Protein AF-A0A2Z6MUV9-F1 (afdb_monomer)

Secondary structure (DSSP, 8-state):
------------PPPHHHHHHHHHHHHHHGGGHHHHHHHHHHHHHHH-GGGGGG-HHHHT--S-TTT-HHHHHHHHHHHIIIIIIHHHHS---GGGSHHHHHHHHHHHTT-

Sequence (111 aa):
MEEKKKTVEKSVGFTEEQEALVIKSWNAIKNNSGDLSLKFFKKIFEIAPAAKQLFSFLKDSNVPLDQNPKLKSHAMYVFTMKLGATHFKSGVKDAHFEFTVTANTYYNSRK

Mean predicted aligned error: 12.85 Å

pLDDT: mean 71.42, std 20.95, range [36.59, 94.25]

InterPro domains:
  IPR000971 Globin [PF00042] (39-80)
  IPR000971 Globin [PS01033] (13-111)
  IPR001032 Leghaemoglobin-like [PTHR22924] (6-81)
  IPR009050 Globin-like superfamily [SSF46458] (8-100)
  IPR012292 Globin/Protoglobin [G3DSA:1.10.490.10] (12-82)
  IPR019824 Leghaemoglobin, iron-binding site [PS00208] (68-79)

Radius of gyration: 18.33 Å; Cα contacts (8 Å, |Δi|>4): 60; chains: 1; bounding box: 66×35×40 Å

Structure (mmCIF, N/CA/C/O backbone):
data_AF-A0A2Z6MUV9-F1
#
_entry.id   AF-A0A2Z6MUV9-F1
#
loop_
_atom_site.group_PDB
_atom_site.id
_atom_site.type_symbol
_atom_site.label_atom_id
_atom_site.label_alt_id
_atom_site.label_comp_id
_atom_site.label_asym_id
_atom_site.label_entity_id
_atom_site.label_seq_id
_atom_site.pdbx_PDB_ins_code
_atom_site.Cartn_x
_atom_site.Cartn_y
_atom_site.Cartn_z
_atom_site.occupancy
_atom_site.B_iso_or_equiv
_atom_site.auth_seq_id
_atom_site.auth_comp_id
_atom_site.auth_asym_id
_atom_site.auth_atom_id
_atom_site.pdbx_PDB_model_num
ATOM 1 N N . MET A 1 1 ? -53.353 12.991 -4.631 1.00 36.59 1 MET A N 1
ATOM 2 C CA . MET A 1 1 ? -51.957 13.106 -5.102 1.00 36.59 1 MET A CA 1
ATOM 3 C C . MET A 1 1 ? -51.094 12.670 -3.934 1.00 36.59 1 MET A C 1
ATOM 5 O O . MET A 1 1 ? -50.987 13.411 -2.972 1.00 36.59 1 MET A O 1
ATOM 9 N N . GLU A 1 2 ? -50.640 11.417 -3.952 1.00 41.00 2 GLU A N 1
ATOM 10 C CA . GLU A 1 2 ? -49.919 10.790 -2.837 1.00 41.00 2 GLU A CA 1
ATOM 11 C C . GLU A 1 2 ? -48.425 11.120 -2.950 1.00 41.00 2 GLU A C 1
ATOM 13 O O . GLU A 1 2 ? -47.769 10.777 -3.938 1.00 41.00 2 GLU A O 1
ATOM 18 N N . GLU A 1 3 ? -47.891 11.816 -1.954 1.00 44.56 3 GLU A N 1
ATOM 19 C CA . GLU A 1 3 ? -46.500 12.252 -1.893 1.00 44.56 3 GLU A CA 1
ATOM 20 C C . GLU A 1 3 ? -45.616 11.081 -1.422 1.00 44.56 3 GLU A C 1
ATOM 22 O O . GLU A 1 3 ? -45.628 10.687 -0.254 1.00 44.56 3 GLU A O 1
ATOM 27 N N . LYS A 1 4 ? -44.847 10.470 -2.333 1.00 45.56 4 LYS A N 1
ATOM 28 C CA . LYS A 1 4 ? -43.886 9.415 -1.971 1.00 45.56 4 LYS A CA 1
ATOM 29 C C . LYS A 1 4 ? -42.681 10.025 -1.253 1.00 45.56 4 LYS A C 1
ATOM 31 O O . LYS A 1 4 ? -41.742 10.512 -1.880 1.00 45.56 4 LYS A O 1
ATOM 36 N N . LYS A 1 5 ? -42.694 9.945 0.079 1.00 47.44 5 LYS A N 1
ATOM 37 C CA . LYS A 1 5 ? -41.566 10.276 0.957 1.00 47.44 5 LYS A CA 1
ATOM 38 C C . LYS A 1 5 ? -40.401 9.318 0.669 1.00 47.44 5 LYS A C 1
ATOM 40 O O . LYS A 1 5 ? -40.462 8.133 0.981 1.00 47.44 5 LYS A O 1
ATOM 45 N N . LYS A 1 6 ? -39.348 9.831 0.030 1.00 44.62 6 LYS A N 1
ATOM 46 C CA . LYS A 1 6 ? -38.099 9.107 -0.233 1.00 44.62 6 LYS A CA 1
ATOM 47 C C . LYS A 1 6 ? -37.369 8.893 1.094 1.00 44.62 6 LYS A C 1
ATOM 49 O O . LYS A 1 6 ? -36.796 9.831 1.642 1.00 44.62 6 LYS A O 1
ATOM 54 N N . THR A 1 7 ? -37.423 7.674 1.622 1.00 43.53 7 THR A N 1
ATOM 55 C CA . THR A 1 7 ? -36.642 7.246 2.786 1.00 43.53 7 THR A CA 1
ATOM 56 C C . THR A 1 7 ? -35.162 7.347 2.428 1.00 43.53 7 THR A C 1
ATOM 58 O O . THR A 1 7 ? -34.666 6.608 1.582 1.00 43.53 7 THR A O 1
ATOM 61 N N . VAL A 1 8 ? -34.465 8.323 3.005 1.00 48.94 8 VAL A N 1
ATOM 62 C CA . VAL A 1 8 ? -33.010 8.432 2.896 1.00 48.94 8 VAL A CA 1
ATOM 63 C C . VAL A 1 8 ? -32.430 7.396 3.852 1.00 48.94 8 VAL A C 1
ATOM 65 O O . VAL A 1 8 ? -32.520 7.562 5.067 1.00 48.94 8 VAL A O 1
ATOM 68 N N . GLU A 1 9 ? -31.894 6.304 3.307 1.00 48.38 9 GLU A N 1
ATOM 69 C CA . GLU A 1 9 ? -31.131 5.326 4.081 1.00 48.38 9 GLU A CA 1
ATOM 70 C C . GLU A 1 9 ? -29.950 6.030 4.756 1.00 48.38 9 GLU A C 1
ATOM 72 O O . GLU A 1 9 ? -29.128 6.701 4.126 1.00 48.38 9 GLU A O 1
ATOM 77 N N . LYS A 1 10 ? -29.924 5.933 6.083 1.00 41.62 10 LYS A N 1
ATOM 78 C CA . LYS A 1 10 ? -28.892 6.502 6.940 1.00 41.62 10 LYS A CA 1
ATOM 79 C C . LYS A 1 10 ? -27.615 5.680 6.748 1.00 41.62 10 LYS A C 1
ATOM 81 O O . LYS A 1 10 ? -27.578 4.533 7.177 1.00 41.62 10 LYS A O 1
ATOM 86 N N . SER A 1 11 ? -26.585 6.266 6.133 1.00 50.03 11 SER A N 1
ATOM 87 C CA . SER A 1 11 ? -25.233 5.686 6.109 1.00 50.03 11 SER A CA 1
ATOM 88 C C . SER A 1 11 ? -24.781 5.403 7.544 1.00 50.03 11 SER A C 1
ATOM 90 O O . SER A 1 11 ? -24.828 6.315 8.382 1.00 50.03 11 SER A O 1
ATOM 92 N N . VAL A 1 12 ? -24.385 4.168 7.841 1.00 62.44 12 VAL A N 1
ATOM 93 C CA . VAL A 1 12 ? -23.985 3.752 9.189 1.00 62.44 12 VAL A CA 1
ATOM 94 C C . VAL A 1 12 ? -22.512 4.104 9.353 1.00 62.44 12 VAL A C 1
ATOM 96 O O . VAL A 1 12 ? -21.636 3.346 8.966 1.00 62.44 12 VAL A O 1
ATOM 99 N N . GLY A 1 13 ? -22.237 5.287 9.903 1.00 68.81 13 GLY A N 1
ATOM 100 C CA . GLY A 1 13 ? -20.868 5.686 10.233 1.00 68.81 13 GLY A CA 1
ATOM 101 C C . GLY A 1 13 ? -20.213 4.748 11.256 1.00 68.81 13 GLY A C 1
ATOM 102 O O . GLY A 1 13 ? -20.903 4.045 11.996 1.00 68.81 13 GLY A O 1
ATOM 103 N N . PHE A 1 14 ? -18.879 4.766 11.301 1.00 68.88 14 PHE A N 1
ATOM 104 C CA . PHE A 1 14 ? -18.080 4.029 12.285 1.00 68.88 14 PHE A CA 1
ATOM 105 C C . PHE A 1 14 ? -18.517 4.327 13.730 1.00 68.88 14 PHE A C 1
ATOM 107 O O . PHE A 1 14 ? -18.831 5.472 14.059 1.00 68.88 14 PHE A O 1
ATOM 114 N N . THR A 1 15 ? -18.495 3.309 14.599 1.00 84.88 15 THR A N 1
ATOM 115 C CA . THR A 1 15 ? -18.595 3.513 16.056 1.00 84.88 15 THR A CA 1
ATOM 116 C C . THR A 1 15 ? -17.263 3.993 16.631 1.00 84.88 15 THR A C 1
ATOM 118 O O . THR A 1 15 ? -16.207 3.796 16.021 1.00 84.88 15 THR A O 1
ATOM 121 N N . GLU A 1 16 ? -17.293 4.574 17.831 1.00 80.44 16 GLU A N 1
ATOM 122 C CA . GLU A 1 16 ? -16.085 5.024 18.536 1.00 80.44 16 GLU A CA 1
ATOM 123 C C . GLU A 1 16 ? -15.095 3.871 18.765 1.00 80.44 16 GLU A C 1
ATOM 125 O O . GLU A 1 16 ? -13.885 4.032 18.598 1.00 80.44 16 GLU A O 1
ATOM 130 N N . GLU A 1 17 ? -15.591 2.668 19.070 1.00 81.50 17 GLU A N 1
ATOM 131 C CA . GLU A 1 17 ? -14.750 1.482 19.245 1.00 81.50 17 GLU A CA 1
ATOM 132 C C . GLU A 1 17 ? -14.087 1.059 17.932 1.00 81.50 17 GLU A C 1
ATOM 134 O O . GLU A 1 17 ? -12.914 0.677 17.918 1.00 81.50 17 GLU A O 1
ATOM 139 N N . GLN A 1 18 ? -14.815 1.130 16.814 1.00 79.69 18 GLN A N 1
ATOM 140 C CA . GLN A 1 18 ? -14.255 0.800 15.507 1.00 79.69 18 GLN A CA 1
ATOM 141 C C . GLN A 1 18 ? -13.195 1.825 15.088 1.00 79.69 18 GLN A C 1
ATOM 143 O O . GLN A 1 18 ? -12.131 1.436 14.603 1.00 79.69 18 GLN A O 1
ATOM 148 N N . GLU A 1 19 ? -13.435 3.115 15.331 1.00 77.62 19 GLU A N 1
ATOM 149 C CA . GLU A 1 19 ? -12.447 4.169 15.097 1.00 77.62 19 GLU A CA 1
ATOM 150 C C . GLU A 1 19 ? -11.193 3.955 15.960 1.00 77.62 19 GLU A C 1
ATOM 152 O O . GLU A 1 19 ? -10.068 3.979 15.450 1.00 77.62 19 GLU A O 1
ATOM 157 N N . ALA A 1 20 ? -11.363 3.628 17.244 1.00 79.50 20 ALA A N 1
ATOM 158 C CA . ALA A 1 20 ? -10.255 3.328 18.145 1.00 79.50 20 ALA A CA 1
ATOM 159 C C . ALA A 1 20 ? -9.418 2.126 17.668 1.00 79.50 20 ALA A C 1
ATOM 161 O O . ALA A 1 20 ? -8.184 2.159 17.733 1.00 79.50 20 ALA A O 1
ATOM 162 N N . LEU A 1 21 ? -10.056 1.075 17.141 1.00 83.75 21 LEU A N 1
ATOM 163 C CA . LEU A 1 21 ? -9.360 -0.081 16.568 1.00 83.75 21 LEU A CA 1
ATOM 164 C C . LEU A 1 21 ? -8.584 0.279 15.299 1.00 83.75 21 LEU A C 1
ATOM 166 O O . LEU A 1 21 ? -7.453 -0.189 15.124 1.00 83.75 21 LEU A O 1
ATOM 170 N N . VAL A 1 22 ? -9.148 1.127 14.439 1.00 80.31 22 VAL A N 1
ATOM 171 C CA . VAL A 1 22 ? -8.466 1.635 13.242 1.00 80.31 22 VAL A CA 1
ATOM 172 C C . VAL A 1 22 ? -7.239 2.456 13.640 1.00 80.31 22 VAL A C 1
ATOM 174 O O . VAL A 1 22 ? -6.144 2.197 13.139 1.00 80.31 22 VAL A O 1
ATOM 177 N N . ILE A 1 23 ? -7.376 3.374 14.601 1.00 79.00 23 ILE A N 1
ATOM 178 C CA . ILE A 1 23 ? -6.274 4.203 15.113 1.00 79.00 23 ILE A CA 1
ATOM 179 C C . ILE A 1 23 ? -5.176 3.337 15.735 1.00 79.00 23 ILE A C 1
ATOM 181 O O . ILE A 1 23 ? -3.991 3.519 15.438 1.00 79.00 23 ILE A O 1
ATOM 185 N N . LYS A 1 24 ? -5.548 2.373 16.584 1.00 82.94 24 LYS A N 1
ATOM 186 C CA . LYS A 1 24 ? -4.603 1.433 17.202 1.00 82.94 24 LYS A CA 1
ATOM 187 C C . LYS A 1 24 ? -3.829 0.656 16.139 1.00 82.94 24 LYS A C 1
ATOM 189 O O . LYS A 1 24 ? -2.602 0.577 16.210 1.00 82.94 24 LYS A O 1
ATOM 194 N N . SER A 1 25 ? -4.533 0.128 15.140 1.00 83.25 25 SER A N 1
ATOM 195 C CA . SER A 1 25 ? -3.927 -0.633 14.045 1.00 83.25 25 SER A CA 1
ATOM 196 C C . SER A 1 25 ? -2.999 0.243 13.202 1.00 83.25 25 SER A C 1
ATOM 198 O O . SER A 1 25 ? -1.868 -0.155 12.927 1.00 83.25 25 SER A O 1
ATOM 200 N N . TRP A 1 26 ? -3.417 1.468 12.865 1.00 81.75 26 TRP A N 1
ATOM 201 C CA . TRP A 1 26 ? -2.593 2.427 12.128 1.00 81.75 26 TRP A CA 1
ATOM 202 C C . TRP A 1 26 ? -1.305 2.778 12.881 1.00 81.75 26 TRP A C 1
ATOM 204 O O . TRP A 1 26 ? -0.215 2.745 12.309 1.00 81.75 26 TRP A O 1
ATOM 214 N N . ASN A 1 27 ? -1.401 3.051 14.185 1.00 82.62 27 ASN A N 1
ATOM 215 C CA . ASN A 1 27 ? -0.242 3.361 15.019 1.00 82.62 27 ASN A CA 1
ATOM 216 C C . ASN A 1 27 ? 0.777 2.217 15.078 1.00 82.62 27 ASN A C 1
ATOM 218 O O . ASN A 1 27 ? 1.974 2.493 15.152 1.00 82.62 27 ASN A O 1
ATOM 222 N N . ALA A 1 28 ? 0.325 0.964 14.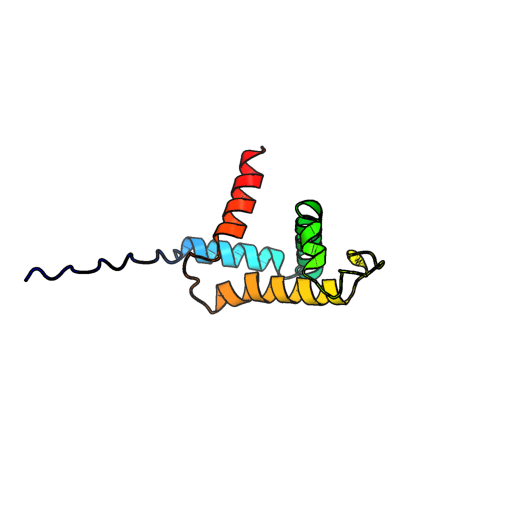991 1.00 85.56 28 ALA A N 1
ATOM 223 C CA . ALA A 1 28 ? 1.208 -0.196 14.937 1.00 85.56 28 ALA A CA 1
ATOM 224 C C . ALA A 1 28 ? 1.954 -0.325 13.594 1.00 85.56 28 ALA A C 1
ATOM 226 O O . ALA A 1 28 ? 3.076 -0.829 13.566 1.00 85.56 28 ALA A O 1
ATOM 227 N N . ILE A 1 29 ? 1.364 0.133 12.482 1.00 82.44 29 ILE A N 1
ATOM 228 C CA . ILE A 1 29 ? 1.923 -0.081 11.134 1.00 82.44 29 ILE A CA 1
ATOM 229 C C . ILE A 1 29 ? 2.626 1.141 10.535 1.00 82.44 29 ILE A C 1
ATOM 231 O O . ILE A 1 29 ? 3.483 0.976 9.665 1.00 82.44 29 ILE A O 1
ATOM 235 N N . LYS A 1 30 ? 2.319 2.360 11.000 1.00 81.88 30 LYS A N 1
ATOM 236 C CA . LYS A 1 30 ? 2.760 3.611 10.356 1.00 81.88 30 LYS A CA 1
ATOM 237 C C . LYS A 1 30 ? 4.281 3.745 10.212 1.00 81.88 30 LYS A C 1
ATOM 239 O O . LYS A 1 30 ? 4.746 4.242 9.188 1.00 81.88 30 LYS A O 1
ATOM 244 N N . ASN A 1 31 ? 5.059 3.244 11.174 1.00 86.31 31 ASN A N 1
ATOM 245 C CA . ASN A 1 31 ? 6.526 3.324 11.140 1.00 86.31 31 ASN A CA 1
ATOM 246 C C . ASN A 1 31 ? 7.151 2.410 10.070 1.00 86.31 31 ASN A C 1
ATOM 248 O O . ASN A 1 31 ? 8.264 2.664 9.629 1.00 86.31 31 ASN A O 1
ATOM 252 N N . ASN A 1 32 ? 6.418 1.392 9.607 1.00 88.62 32 ASN A N 1
ATOM 253 C CA . ASN A 1 32 ? 6.857 0.442 8.581 1.00 88.62 32 ASN A CA 1
ATOM 254 C C . ASN A 1 32 ? 6.146 0.669 7.235 1.00 88.62 32 ASN A C 1
ATOM 256 O O . ASN A 1 32 ? 6.124 -0.220 6.380 1.00 88.62 32 ASN A O 1
ATOM 260 N N . SER A 1 33 ? 5.540 1.846 7.033 1.00 85.12 33 SER A N 1
ATOM 261 C CA . SER A 1 33 ? 4.690 2.130 5.866 1.00 85.12 33 SER A CA 1
ATOM 262 C C . SER A 1 33 ? 5.400 1.911 4.529 1.00 85.12 33 SER A C 1
ATOM 264 O O . SER A 1 33 ? 4.763 1.485 3.570 1.00 85.12 33 SER A O 1
ATOM 266 N N . GLY A 1 34 ? 6.713 2.144 4.444 1.00 87.62 34 GLY A N 1
ATOM 267 C CA . GLY A 1 34 ? 7.472 1.941 3.204 1.00 87.62 34 GLY A CA 1
ATOM 268 C C . GLY A 1 34 ? 7.484 0.487 2.762 1.00 87.62 34 GLY A C 1
ATOM 269 O O . GLY A 1 34 ? 7.044 0.166 1.659 1.00 87.62 34 GLY A O 1
ATOM 270 N N . ASP A 1 35 ? 7.893 -0.403 3.658 1.00 90.31 35 ASP A N 1
ATOM 271 C CA . ASP A 1 35 ? 7.957 -1.829 3.357 1.00 90.31 35 ASP A CA 1
ATOM 272 C C . ASP A 1 35 ? 6.565 -2.446 3.220 1.00 90.31 35 ASP A C 1
ATOM 274 O O . ASP A 1 35 ? 6.330 -3.266 2.329 1.00 90.31 35 ASP A O 1
ATOM 278 N N . LEU A 1 36 ? 5.620 -2.046 4.076 1.00 91.12 36 LEU A N 1
ATOM 279 C CA . LEU A 1 36 ? 4.251 -2.560 4.040 1.00 91.12 36 LEU A CA 1
ATOM 280 C C . LEU A 1 36 ? 3.500 -2.114 2.785 1.00 91.12 36 LEU A C 1
ATOM 282 O O . LEU A 1 36 ? 2.821 -2.935 2.169 1.00 91.12 36 LEU A O 1
ATOM 286 N N . SER A 1 37 ? 3.662 -0.861 2.356 1.00 90.75 37 SER A N 1
ATOM 287 C CA . SER A 1 37 ? 3.038 -0.366 1.125 1.00 90.75 37 SER A CA 1
ATOM 288 C C . SER A 1 37 ? 3.547 -1.110 -0.107 1.00 90.75 37 SER A C 1
ATOM 290 O O . SER A 1 37 ? 2.760 -1.521 -0.961 1.00 90.75 37 SER A O 1
ATOM 292 N N . LEU A 1 38 ? 4.851 -1.376 -0.174 1.00 93.50 38 LEU A N 1
ATOM 293 C CA . LEU A 1 38 ? 5.436 -2.134 -1.271 1.00 93.50 38 LEU A CA 1
ATOM 294 C C . LEU A 1 38 ? 4.977 -3.598 -1.262 1.00 93.50 38 LEU A C 1
ATOM 296 O O . LEU A 1 38 ? 4.626 -4.133 -2.313 1.00 93.50 38 LEU A O 1
ATOM 300 N N . LYS A 1 39 ? 4.927 -4.241 -0.086 1.00 93.00 39 LYS A N 1
ATOM 301 C CA . LYS A 1 39 ? 4.378 -5.601 0.073 1.00 93.00 39 LYS A CA 1
ATOM 302 C C . LYS A 1 39 ? 2.908 -5.672 -0.345 1.00 93.00 39 LYS A C 1
ATOM 304 O O . LYS A 1 39 ? 2.523 -6.619 -1.025 1.00 93.00 39 LYS A O 1
ATOM 309 N N . PHE A 1 40 ? 2.110 -4.663 -0.002 1.00 91.00 40 PHE A N 1
ATOM 310 C CA . PHE A 1 40 ? 0.706 -4.573 -0.395 1.00 91.00 40 PHE A CA 1
ATOM 311 C C . PHE A 1 40 ? 0.542 -4.541 -1.920 1.00 91.00 40 PHE A C 1
ATOM 313 O O . PHE A 1 40 ? -0.168 -5.374 -2.480 1.00 91.00 40 PHE A O 1
ATOM 320 N N . PHE A 1 41 ? 1.265 -3.658 -2.615 1.00 91.19 41 PHE A N 1
ATOM 321 C CA . PHE A 1 41 ? 1.208 -3.591 -4.079 1.00 91.19 41 PHE A CA 1
ATOM 322 C C . PHE A 1 41 ? 1.767 -4.845 -4.756 1.00 91.19 41 PHE A C 1
ATOM 324 O O . PHE A 1 41 ? 1.188 -5.314 -5.734 1.00 91.19 41 PHE A O 1
ATOM 331 N N . LYS A 1 42 ? 2.837 -5.445 -4.218 1.00 93.56 42 LYS A N 1
ATOM 332 C CA . LYS A 1 42 ? 3.308 -6.758 -4.684 1.00 93.56 42 LYS A CA 1
ATOM 333 C C . LYS A 1 42 ? 2.194 -7.798 -4.600 1.00 93.56 42 LYS A C 1
ATOM 335 O O . LYS A 1 42 ? 1.953 -8.487 -5.586 1.00 93.56 42 LYS A O 1
ATOM 340 N N . LYS A 1 43 ? 1.457 -7.844 -3.484 1.00 94.25 43 LYS A N 1
ATOM 341 C CA . LYS A 1 43 ? 0.352 -8.790 -3.320 1.00 94.25 43 LYS A CA 1
ATOM 342 C C . LYS A 1 43 ? -0.790 -8.549 -4.309 1.00 94.25 43 LYS A C 1
ATOM 344 O O . LYS A 1 43 ? -1.319 -9.509 -4.860 1.00 94.25 43 LYS A O 1
ATOM 349 N N . ILE A 1 44 ? -1.130 -7.287 -4.585 1.00 88.81 44 ILE A N 1
ATOM 350 C CA . ILE A 1 44 ? -2.105 -6.934 -5.632 1.00 88.81 44 ILE A CA 1
ATOM 351 C C . ILE A 1 44 ? -1.650 -7.480 -6.984 1.00 88.81 44 ILE A C 1
ATOM 353 O O . ILE A 1 44 ? -2.438 -8.098 -7.687 1.00 88.81 44 ILE A O 1
ATOM 357 N N . PHE A 1 45 ? -0.383 -7.285 -7.343 1.00 92.06 45 PHE A N 1
ATOM 358 C CA . PHE A 1 45 ? 0.145 -7.733 -8.629 1.00 92.06 45 PHE A CA 1
ATOM 359 C C . PHE A 1 45 ? 0.331 -9.249 -8.735 1.00 92.06 45 PHE A C 1
ATOM 361 O O . PHE A 1 45 ? 0.299 -9.771 -9.846 1.00 92.06 45 PHE A O 1
ATOM 368 N N . GLU A 1 46 ? 0.523 -9.950 -7.617 1.00 91.94 46 GLU A N 1
ATOM 369 C CA . GLU A 1 46 ? 0.474 -11.416 -7.565 1.00 91.94 46 GLU A CA 1
ATOM 370 C C . GLU A 1 46 ? -0.937 -11.934 -7.860 1.00 91.94 46 GLU A C 1
ATOM 372 O O . GLU A 1 46 ? -1.093 -12.885 -8.618 1.00 91.94 46 GLU A O 1
ATOM 377 N N . ILE A 1 47 ? -1.962 -11.309 -7.271 1.00 91.62 47 ILE A N 1
ATOM 378 C CA . ILE A 1 47 ? -3.364 -11.726 -7.431 1.00 91.62 47 ILE A CA 1
ATOM 379 C C . ILE A 1 47 ? -3.913 -11.298 -8.799 1.00 91.62 47 ILE A C 1
ATOM 381 O O . ILE A 1 47 ? -4.634 -12.051 -9.447 1.00 91.62 47 ILE A O 1
ATOM 385 N N . ALA A 1 48 ? -3.567 -10.092 -9.246 1.00 90.38 48 ALA A N 1
ATOM 386 C CA . ALA A 1 48 ? -4.045 -9.484 -10.480 1.00 90.38 48 ALA A CA 1
ATOM 387 C C . ALA A 1 48 ? -2.877 -8.864 -11.272 1.00 90.38 48 ALA A C 1
ATOM 389 O O . ALA A 1 48 ? -2.682 -7.643 -11.254 1.00 90.38 48 ALA A O 1
ATOM 390 N N . PRO A 1 49 ? -2.109 -9.671 -12.030 1.00 90.75 49 PRO A N 1
ATOM 391 C CA . PRO A 1 49 ? -0.985 -9.179 -12.830 1.00 90.75 49 PRO A CA 1
ATOM 392 C C . PRO A 1 49 ? -1.381 -8.093 -13.839 1.00 90.75 49 PRO A C 1
ATOM 394 O O . PRO A 1 49 ? -0.604 -7.171 -14.087 1.00 90.75 49 PRO A O 1
ATOM 397 N N . ALA A 1 50 ? -2.610 -8.156 -14.366 1.00 90.31 50 ALA A N 1
ATOM 398 C CA . ALA A 1 50 ? -3.162 -7.163 -15.287 1.00 90.31 50 ALA A CA 1
ATOM 399 C C . ALA A 1 50 ? -3.208 -5.746 -14.686 1.00 90.31 50 ALA A C 1
ATOM 401 O O . ALA A 1 50 ? -3.074 -4.770 -15.420 1.00 90.31 50 ALA A O 1
ATOM 402 N N . ALA A 1 51 ? -3.300 -5.610 -13.357 1.00 90.31 51 ALA A N 1
ATOM 403 C CA . ALA A 1 51 ? -3.284 -4.307 -12.699 1.00 90.31 51 ALA A CA 1
ATOM 404 C C . ALA A 1 51 ? -1.970 -3.544 -12.936 1.00 90.31 51 ALA A C 1
ATOM 406 O O . ALA A 1 51 ? -1.981 -2.317 -12.917 1.00 90.31 51 ALA A O 1
ATOM 407 N N . LYS A 1 52 ? -0.851 -4.231 -13.231 1.00 90.31 52 LYS A N 1
ATOM 408 C CA . LYS A 1 52 ? 0.417 -3.575 -13.605 1.00 90.31 52 LYS A CA 1
ATOM 409 C C . LYS A 1 52 ? 0.249 -2.654 -14.818 1.00 90.31 52 LYS A C 1
ATOM 411 O O . LYS A 1 52 ? 0.871 -1.600 -14.863 1.00 90.31 52 LYS A O 1
ATOM 416 N N . GLN A 1 53 ? -0.626 -3.017 -15.758 1.00 89.25 53 GLN A N 1
ATOM 417 C CA . GLN A 1 53 ? -0.873 -2.265 -16.993 1.00 89.25 53 GLN A CA 1
ATOM 418 C C . GLN A 1 53 ? -1.584 -0.924 -16.749 1.00 89.25 53 GLN A C 1
ATOM 420 O O . GLN A 1 53 ? -1.516 -0.033 -17.592 1.00 89.25 53 GLN A O 1
ATOM 425 N N . LEU A 1 54 ? -2.231 -0.755 -15.589 1.00 89.62 54 LEU A N 1
ATOM 426 C CA . LEU A 1 54 ? -2.863 0.507 -15.186 1.00 89.62 54 LEU A CA 1
ATOM 427 C C . LEU A 1 54 ? -1.833 1.567 -14.774 1.00 89.62 54 LEU A C 1
ATOM 429 O O . LEU A 1 54 ? -2.137 2.758 -14.742 1.00 89.62 54 LEU A O 1
ATOM 433 N N . PHE A 1 55 ? -0.609 1.144 -14.459 1.00 90.06 55 PHE A N 1
ATOM 434 C CA . PHE A 1 55 ? 0.473 2.029 -14.061 1.00 90.06 55 PHE A CA 1
ATOM 435 C C . PHE A 1 55 ? 1.401 2.244 -15.251 1.00 90.06 55 PHE A C 1
ATOM 437 O O . PHE A 1 55 ? 2.183 1.367 -15.616 1.00 90.06 55 PHE A O 1
ATOM 444 N N . SER A 1 56 ? 1.367 3.444 -15.833 1.00 90.81 56 SER A N 1
ATOM 445 C CA . SER A 1 56 ? 2.216 3.803 -16.981 1.00 90.81 56 SER A CA 1
ATOM 446 C C . SER A 1 56 ? 3.711 3.585 -16.716 1.00 90.81 56 SER A C 1
ATOM 448 O O . SER A 1 56 ? 4.459 3.240 -17.621 1.00 90.81 56 SER A O 1
ATOM 450 N N . PHE A 1 57 ? 4.150 3.715 -15.461 1.00 90.19 57 PHE A N 1
ATOM 451 C CA . PHE A 1 57 ? 5.533 3.476 -15.040 1.00 90.19 57 PHE A CA 1
ATOM 452 C C . PHE A 1 57 ? 5.905 1.996 -14.831 1.00 90.19 57 PHE A C 1
ATOM 454 O O . PHE A 1 57 ? 7.06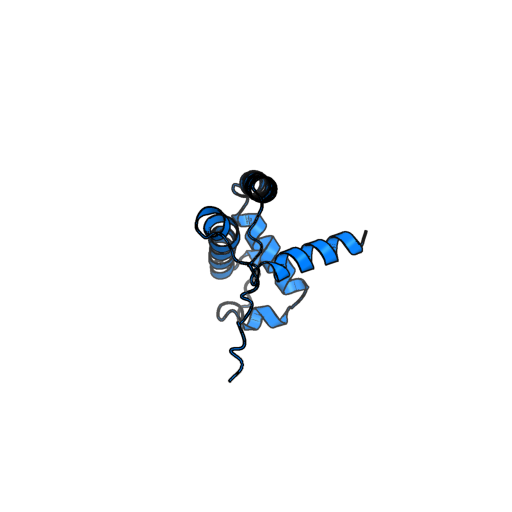6 1.711 -14.530 1.00 90.19 57 PHE A O 1
ATOM 461 N N . LEU A 1 58 ? 4.944 1.075 -14.948 1.00 91.75 58 LEU A N 1
ATOM 462 C CA . LEU A 1 58 ? 5.159 -0.377 -14.896 1.00 91.75 58 LEU A CA 1
ATOM 463 C C . LEU A 1 58 ? 4.895 -1.067 -16.234 1.00 91.75 58 LEU A C 1
ATOM 465 O O . LEU A 1 58 ? 5.461 -2.132 -16.453 1.00 91.75 58 LEU A O 1
ATOM 469 N N . LYS A 1 59 ? 4.062 -0.479 -17.102 1.00 85.62 59 LYS A N 1
ATOM 470 C CA . LYS A 1 59 ? 3.581 -1.086 -18.350 1.00 85.62 59 LYS A CA 1
ATOM 471 C C . LYS A 1 59 ? 4.690 -1.734 -19.190 1.00 85.62 59 LYS A C 1
ATOM 473 O O . LYS A 1 59 ? 4.568 -2.901 -19.548 1.00 85.62 59 LYS A O 1
ATOM 478 N N . ASP A 1 60 ? 5.777 -0.993 -19.396 1.00 83.94 60 ASP A N 1
ATOM 479 C CA . ASP A 1 60 ? 6.918 -1.380 -20.238 1.00 83.94 60 ASP A CA 1
ATOM 480 C C . ASP A 1 60 ? 8.231 -1.455 -19.430 1.00 83.94 60 ASP A C 1
ATOM 482 O O . ASP A 1 60 ? 9.331 -1.333 -19.967 1.00 83.94 60 ASP A O 1
ATOM 486 N N . SER A 1 61 ? 8.135 -1.580 -18.101 1.00 86.94 61 SER A N 1
ATOM 487 C CA . SER A 1 61 ? 9.307 -1.564 -17.225 1.00 86.94 61 SER A CA 1
ATOM 488 C C . SER A 1 61 ? 9.858 -2.969 -16.994 1.00 86.94 61 SER A C 1
ATOM 490 O O . SER A 1 61 ? 9.162 -3.837 -16.475 1.00 86.94 61 SER A O 1
ATOM 492 N N . ASN A 1 62 ? 11.151 -3.150 -17.267 1.00 87.38 62 ASN A N 1
ATOM 493 C CA . ASN A 1 62 ? 11.901 -4.356 -16.890 1.00 87.38 62 ASN A CA 1
ATOM 494 C C . ASN A 1 62 ? 12.504 -4.267 -15.478 1.00 87.38 62 ASN A C 1
ATOM 496 O O . ASN A 1 62 ? 13.211 -5.173 -15.043 1.00 87.38 62 ASN A O 1
ATOM 500 N N . VAL A 1 63 ? 12.264 -3.164 -14.761 1.00 89.94 63 VAL A N 1
ATOM 501 C CA . VAL A 1 63 ? 12.797 -2.968 -13.411 1.00 89.94 63 VAL A CA 1
ATOM 502 C C . VAL A 1 63 ? 11.993 -3.828 -12.431 1.00 89.94 63 VAL A C 1
ATOM 504 O O . VAL A 1 63 ? 10.761 -3.724 -12.413 1.00 89.94 63 VAL A O 1
ATOM 507 N N . PRO A 1 64 ? 12.648 -4.632 -11.573 1.00 92.56 64 PRO A N 1
ATOM 508 C CA . PRO A 1 64 ? 11.965 -5.356 -10.509 1.00 92.56 64 PRO A CA 1
ATOM 509 C C . PRO A 1 64 ? 11.107 -4.424 -9.646 1.00 92.56 64 PRO A C 1
ATOM 511 O O . PRO A 1 64 ? 11.490 -3.291 -9.345 1.00 92.56 64 PRO A O 1
ATOM 514 N N . LEU A 1 65 ? 9.927 -4.890 -9.230 1.00 91.25 65 LEU A N 1
ATOM 515 C CA . LEU A 1 65 ? 8.951 -4.063 -8.504 1.00 91.25 65 LEU A CA 1
ATOM 516 C C . LEU A 1 65 ? 9.550 -3.423 -7.239 1.00 91.25 65 LEU A C 1
ATOM 518 O O . LEU A 1 65 ? 9.252 -2.282 -6.905 1.00 91.25 65 LEU A O 1
ATOM 522 N N . ASP A 1 66 ? 10.424 -4.143 -6.543 1.00 90.19 66 ASP A N 1
ATOM 523 C CA . ASP A 1 66 ? 11.125 -3.690 -5.342 1.00 90.19 66 ASP A CA 1
ATOM 524 C C . ASP A 1 66 ? 12.256 -2.697 -5.585 1.00 90.19 66 ASP A C 1
ATOM 526 O O . ASP A 1 66 ? 12.711 -2.037 -4.650 1.00 90.19 66 ASP A O 1
ATOM 530 N N . GLN A 1 67 ? 12.689 -2.560 -6.829 1.00 92.12 67 GLN A N 1
ATOM 531 C CA . GLN A 1 67 ? 13.724 -1.621 -7.233 1.00 92.12 67 GLN A CA 1
ATOM 532 C C . GLN A 1 67 ? 13.136 -0.399 -7.941 1.00 92.12 67 GLN A C 1
ATOM 534 O O . GLN A 1 67 ? 13.822 0.610 -8.070 1.00 92.12 67 GLN A O 1
ATOM 539 N N . ASN A 1 68 ? 11.861 -0.436 -8.343 1.00 93.75 68 ASN A N 1
ATOM 540 C CA . ASN A 1 68 ? 11.222 0.656 -9.066 1.00 93.75 68 ASN A CA 1
ATOM 541 C C . ASN A 1 68 ? 10.914 1.854 -8.132 1.00 93.75 68 ASN A C 1
ATOM 543 O O . ASN A 1 68 ? 10.016 1.767 -7.285 1.00 93.75 68 ASN A O 1
ATOM 547 N N . PRO A 1 69 ? 11.603 3.004 -8.285 1.00 93.25 69 PRO A N 1
ATOM 548 C CA . PRO A 1 69 ? 11.419 4.152 -7.396 1.00 93.25 69 PRO A CA 1
ATOM 549 C C . PRO A 1 69 ? 10.039 4.806 -7.556 1.00 93.25 69 PRO A C 1
ATOM 551 O O . PRO A 1 69 ? 9.482 5.305 -6.581 1.00 93.25 69 PRO A O 1
ATOM 554 N N . LYS A 1 70 ? 9.441 4.753 -8.756 1.00 93.75 70 LYS A N 1
ATOM 555 C CA . LYS A 1 70 ? 8.098 5.299 -9.009 1.00 93.75 70 LYS A CA 1
ATOM 556 C C . LYS A 1 70 ? 7.029 4.477 -8.293 1.00 93.75 70 LYS A C 1
ATOM 558 O O . LYS A 1 70 ? 6.111 5.053 -7.713 1.00 93.75 70 LYS A O 1
ATOM 563 N N . LEU A 1 71 ? 7.186 3.151 -8.265 1.00 93.81 71 LEU A N 1
ATOM 564 C CA . LEU A 1 71 ? 6.298 2.283 -7.496 1.00 93.81 71 LEU A CA 1
ATOM 565 C C . LEU A 1 71 ? 6.431 2.534 -5.993 1.00 93.81 71 LEU A C 1
ATOM 567 O O . LEU A 1 71 ? 5.408 2.647 -5.330 1.00 93.81 71 LEU A O 1
ATOM 571 N N . LYS A 1 72 ? 7.651 2.675 -5.457 1.00 92.75 72 LYS A N 1
ATOM 572 C CA . LYS A 1 72 ? 7.857 2.979 -4.028 1.00 92.75 72 LYS A CA 1
ATOM 573 C C . LYS A 1 72 ? 7.149 4.266 -3.610 1.00 92.75 72 LYS A C 1
ATOM 575 O O . LYS A 1 72 ? 6.393 4.257 -2.641 1.00 92.75 72 LYS A O 1
ATOM 580 N N . SER A 1 73 ? 7.340 5.348 -4.365 1.00 91.88 73 SER A N 1
ATOM 581 C CA . SER A 1 73 ? 6.690 6.629 -4.072 1.00 91.88 73 SER A CA 1
ATOM 582 C C . SER A 1 73 ? 5.168 6.548 -4.197 1.00 91.88 73 SER A C 1
ATOM 584 O O . SER A 1 73 ? 4.457 7.040 -3.322 1.00 91.88 73 SER A O 1
ATOM 586 N N . HIS A 1 74 ? 4.653 5.886 -5.241 1.00 91.19 74 HIS A N 1
ATOM 587 C CA . HIS A 1 74 ? 3.212 5.709 -5.419 1.00 91.19 74 HIS A CA 1
ATOM 588 C C . HIS A 1 74 ? 2.593 4.860 -4.301 1.00 91.19 74 HIS A C 1
ATOM 590 O O . HIS A 1 74 ? 1.574 5.241 -3.727 1.00 91.19 74 HIS A O 1
ATOM 596 N N . ALA A 1 75 ? 3.226 3.736 -3.961 1.00 91.00 75 ALA A N 1
ATOM 597 C CA . ALA A 1 75 ? 2.764 2.834 -2.919 1.00 91.00 75 ALA A CA 1
ATOM 598 C C . ALA A 1 75 ? 2.716 3.541 -1.564 1.00 91.00 75 ALA A C 1
ATOM 600 O O . ALA A 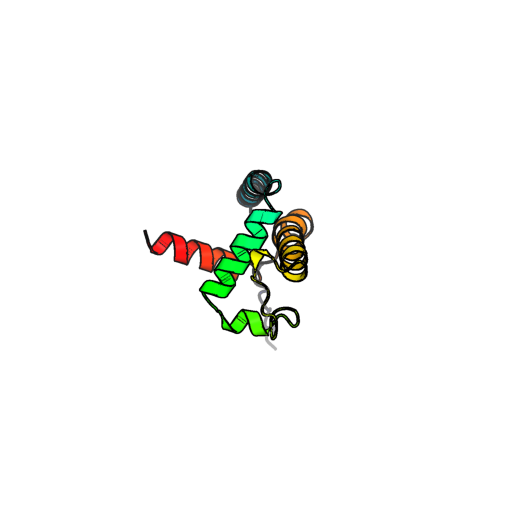1 75 ? 1.679 3.505 -0.904 1.00 91.00 75 ALA A O 1
ATOM 601 N N . ME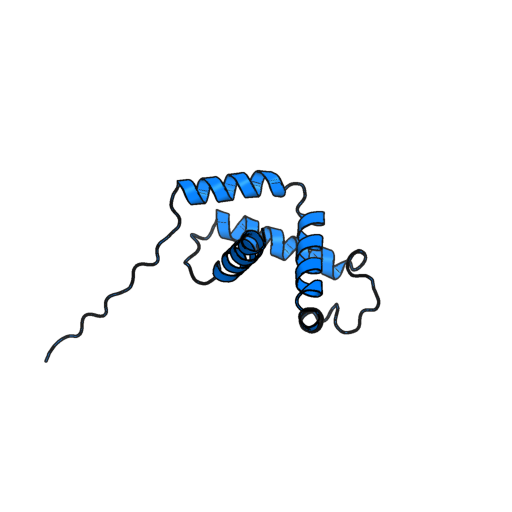T A 1 76 ? 3.785 4.250 -1.188 1.00 89.19 76 MET A N 1
ATOM 602 C CA . MET A 1 76 ? 3.826 5.021 0.053 1.00 89.19 76 MET A CA 1
ATOM 603 C C . MET A 1 76 ? 2.724 6.081 0.093 1.00 89.19 76 MET A C 1
ATOM 605 O O . MET A 1 76 ? 2.022 6.199 1.096 1.00 89.19 76 MET A O 1
ATOM 609 N N . TYR A 1 77 ? 2.545 6.835 -0.994 1.00 87.44 77 TY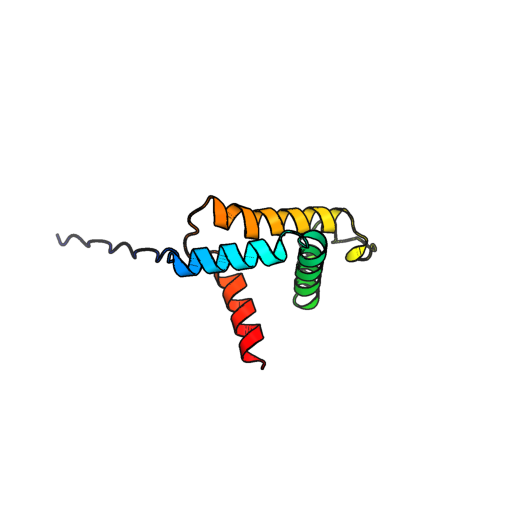R A N 1
ATOM 610 C CA . TYR A 1 77 ? 1.522 7.874 -1.076 1.00 87.44 77 TYR A CA 1
ATOM 611 C C . TYR A 1 77 ? 0.114 7.299 -0.919 1.00 87.44 77 TYR A C 1
ATOM 613 O O . TYR A 1 77 ? -0.649 7.771 -0.085 1.00 87.44 77 TYR A O 1
ATOM 621 N N . VAL A 1 78 ? -0.230 6.239 -1.659 1.00 83.69 78 VAL A N 1
ATOM 622 C CA . VAL A 1 78 ? -1.544 5.592 -1.539 1.00 83.69 78 VAL A CA 1
ATOM 623 C C . VAL A 1 78 ? -1.737 5.000 -0.146 1.00 83.69 78 VAL A C 1
ATOM 625 O O . VAL A 1 78 ? -2.803 5.171 0.435 1.00 83.69 78 VAL A O 1
ATOM 628 N N . PHE A 1 79 ? -0.718 4.351 0.413 1.00 82.81 79 PHE A N 1
ATOM 629 C CA . PHE A 1 79 ? -0.795 3.737 1.734 1.00 82.81 79 PHE A CA 1
ATOM 630 C C . PHE A 1 79 ? -1.010 4.791 2.826 1.00 82.81 79 PHE A C 1
ATOM 632 O O . PHE A 1 79 ? -1.938 4.692 3.616 1.00 82.81 79 PHE A O 1
ATOM 639 N N . THR A 1 80 ? -0.227 5.866 2.831 1.00 77.81 80 THR A N 1
ATOM 640 C CA . THR A 1 80 ? -0.349 6.938 3.835 1.00 77.81 80 THR A CA 1
ATOM 641 C C . THR A 1 80 ? -1.583 7.818 3.634 1.00 77.81 80 THR A C 1
ATOM 643 O O . THR A 1 80 ? -2.249 8.165 4.608 1.00 77.81 80 THR A O 1
ATOM 646 N N . MET A 1 81 ? -1.954 8.135 2.391 1.00 69.12 81 MET A N 1
ATOM 647 C CA . MET A 1 81 ? -3.127 8.958 2.099 1.00 69.12 81 MET A CA 1
ATOM 648 C C . MET A 1 81 ? -4.442 8.189 2.285 1.00 69.12 81 MET A C 1
ATOM 650 O O . MET A 1 81 ? -5.358 8.708 2.917 1.00 69.12 81 MET A O 1
ATOM 654 N N . LYS A 1 82 ? -4.559 6.964 1.754 1.00 63.00 82 LYS A N 1
ATOM 655 C CA . LYS A 1 82 ? -5.818 6.197 1.795 1.00 63.00 82 LYS A CA 1
ATOM 656 C C . LYS A 1 82 ? -6.003 5.330 3.043 1.00 63.00 82 LYS A C 1
ATOM 658 O O . LYS A 1 82 ? -7.140 4.963 3.322 1.00 63.00 82 LYS A O 1
ATOM 663 N N . LEU A 1 83 ? -4.941 4.983 3.776 1.00 60.66 83 LEU A N 1
ATOM 664 C CA . LEU A 1 83 ? -5.079 4.274 5.062 1.00 60.66 83 LEU A CA 1
ATOM 665 C C . LEU A 1 83 ? -4.868 5.206 6.261 1.00 60.66 83 LEU A C 1
ATOM 667 O O . LEU A 1 83 ? -5.483 4.998 7.298 1.00 60.66 83 LEU A O 1
ATOM 671 N N . GLY A 1 84 ? -4.041 6.249 6.133 1.00 53.53 84 GLY A N 1
ATOM 672 C CA . GLY A 1 84 ? -3.797 7.211 7.213 1.00 53.53 84 GLY A CA 1
ATOM 673 C C . GLY A 1 84 ? -4.702 8.447 7.163 1.00 53.53 84 GLY A C 1
ATOM 674 O O . GLY A 1 84 ? -5.340 8.791 8.156 1.00 53.53 84 GLY A O 1
ATOM 675 N N . ALA A 1 85 ? -4.772 9.138 6.017 1.00 47.09 85 ALA A N 1
ATOM 676 C CA . ALA A 1 85 ? -5.410 10.461 5.941 1.00 47.09 85 ALA A CA 1
ATOM 677 C C . ALA A 1 85 ? -6.943 10.419 5.819 1.00 47.09 85 ALA A C 1
ATOM 679 O O . ALA A 1 85 ? -7.626 11.228 6.448 1.00 47.09 85 ALA A O 1
ATOM 680 N N . THR A 1 86 ? -7.507 9.471 5.070 1.00 48.81 86 THR A N 1
ATOM 681 C CA . THR A 1 86 ? -8.970 9.299 4.971 1.00 48.81 86 THR A CA 1
ATOM 682 C C . THR A 1 86 ? -9.598 8.794 6.268 1.00 48.81 86 THR A C 1
ATOM 684 O O . THR A 1 86 ? -10.756 9.100 6.524 1.00 48.81 86 THR A O 1
ATOM 687 N N . HIS A 1 87 ? -8.856 8.086 7.122 1.00 45.84 87 HIS A N 1
ATOM 688 C CA . HIS A 1 87 ? -9.350 7.671 8.441 1.00 45.84 87 HIS A CA 1
ATOM 689 C C . HIS A 1 87 ? -9.339 8.819 9.458 1.00 45.84 87 HIS A C 1
ATOM 691 O O . HIS A 1 87 ? -10.223 8.883 10.298 1.00 45.84 87 HIS A O 1
ATOM 697 N N . PHE A 1 88 ? -8.401 9.765 9.342 1.00 40.41 88 PHE A N 1
ATOM 698 C CA . PHE A 1 88 ? -8.247 10.849 10.318 1.00 40.41 88 PHE A CA 1
ATOM 699 C C . PHE A 1 88 ? -9.047 12.123 9.991 1.00 40.41 88 PHE A C 1
ATOM 701 O O . PHE A 1 88 ? -9.375 12.887 10.892 1.00 40.41 88 PHE A O 1
ATOM 708 N N . LYS A 1 89 ? -9.345 12.401 8.712 1.00 39.44 89 LYS A N 1
ATOM 709 C CA . LYS A 1 89 ? -9.986 13.670 8.303 1.00 39.44 89 LYS A CA 1
ATOM 710 C C . LYS A 1 89 ? -11.393 13.553 7.723 1.00 39.44 89 LYS A C 1
ATOM 712 O O . LYS A 1 89 ? -12.014 14.593 7.517 1.00 39.44 89 LYS A O 1
ATOM 717 N N . SER A 1 90 ? -11.887 12.358 7.389 1.00 43.56 90 SER A N 1
ATOM 718 C CA . SER A 1 90 ? -12.950 12.269 6.372 1.00 43.56 90 SER A CA 1
ATOM 719 C C . SER A 1 90 ? -14.249 11.566 6.757 1.00 43.56 90 SER A C 1
ATOM 721 O O . SER A 1 90 ? -15.105 11.510 5.882 1.00 43.56 90 SER A O 1
ATOM 723 N N . GLY A 1 91 ? -14.445 11.065 7.987 1.00 49.72 91 GLY A N 1
ATOM 724 C CA . GLY A 1 91 ? -15.730 10.460 8.394 1.00 49.72 91 GLY A CA 1
ATOM 725 C C . GLY A 1 91 ? -16.289 9.507 7.326 1.00 49.72 91 GLY A C 1
ATOM 726 O O . GLY A 1 91 ? -17.349 9.761 6.751 1.00 49.72 91 GLY A O 1
ATOM 727 N N . VAL A 1 92 ? -15.483 8.511 6.942 1.00 48.09 92 VAL A N 1
ATOM 728 C CA . VAL A 1 92 ? -15.642 7.767 5.683 1.00 48.09 92 VAL A CA 1
ATOM 729 C C . VAL A 1 92 ? -17.009 7.088 5.612 1.00 48.09 92 VAL A C 1
ATOM 731 O O . VAL A 1 92 ? -17.305 6.194 6.396 1.00 48.09 92 VAL A O 1
ATOM 734 N N . LYS A 1 93 ? -17.808 7.506 4.624 1.00 45.34 93 LYS A N 1
ATOM 735 C CA . LYS A 1 93 ? -19.083 6.895 4.240 1.00 45.34 93 LYS A CA 1
ATOM 736 C C . LYS A 1 93 ? -18.837 5.643 3.390 1.00 45.34 93 LYS A C 1
ATOM 738 O O . LYS A 1 93 ? -18.331 5.743 2.272 1.00 45.34 93 LYS A O 1
ATOM 743 N N . ASP A 1 94 ? -19.201 4.506 3.972 1.00 45.00 94 ASP A N 1
ATOM 744 C CA . ASP A 1 94 ? -19.553 3.146 3.518 1.00 45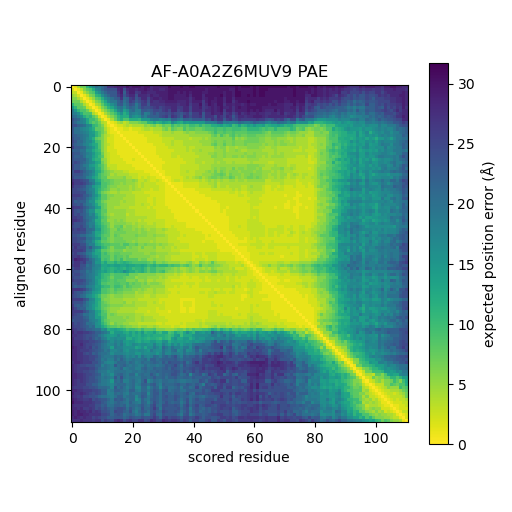.00 94 ASP A CA 1
ATOM 745 C C . ASP A 1 94 ? -19.046 2.590 2.168 1.00 45.00 94 ASP A C 1
ATOM 747 O O . ASP A 1 94 ? -18.617 1.442 2.112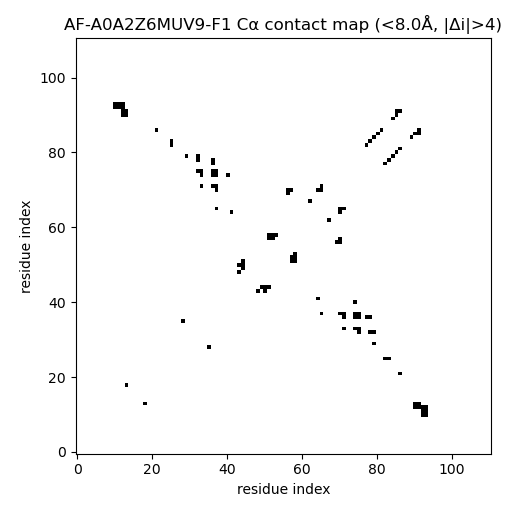 1.00 45.00 94 ASP A O 1
ATOM 751 N N . ALA A 1 95 ? -19.003 3.344 1.069 1.00 46.00 95 ALA A N 1
ATOM 752 C CA . ALA A 1 95 ? -18.841 2.750 -0.266 1.00 46.00 95 ALA A CA 1
ATOM 753 C C . ALA A 1 95 ? -17.400 2.344 -0.648 1.00 46.00 95 ALA A C 1
ATOM 755 O O . ALA A 1 95 ? -17.200 1.605 -1.607 1.00 46.00 95 ALA A O 1
ATOM 756 N N . HIS A 1 96 ? -16.374 2.826 0.061 1.00 42.03 96 HIS A N 1
ATOM 757 C CA . HIS A 1 96 ? -14.967 2.585 -0.312 1.00 42.03 96 HIS A CA 1
ATOM 758 C C . HIS A 1 96 ? -14.247 1.528 0.543 1.00 42.03 96 HIS A C 1
ATOM 760 O O . HIS A 1 96 ? -13.085 1.224 0.267 1.00 42.03 96 HIS A O 1
ATOM 766 N N . PHE A 1 97 ? -14.913 0.955 1.555 1.00 46.81 97 PHE A N 1
ATOM 767 C CA . PHE A 1 97 ? -14.306 -0.006 2.489 1.00 46.81 97 PHE A CA 1
ATOM 768 C C . PHE A 1 97 ? -14.577 -1.481 2.132 1.00 46.81 97 PHE A C 1
ATOM 770 O O . PHE A 1 97 ? -13.952 -2.379 2.703 1.00 46.81 97 PHE A O 1
ATOM 777 N N . GLU A 1 98 ? -15.425 -1.760 1.132 1.00 42.09 98 GLU A N 1
ATOM 778 C CA . GLU A 1 98 ? -15.686 -3.140 0.696 1.00 42.09 98 GLU A CA 1
ATOM 779 C C . GLU A 1 98 ? -14.428 -3.846 0.178 1.00 42.09 98 GLU A C 1
ATOM 781 O O . GLU A 1 98 ? -14.283 -5.052 0.369 1.00 42.09 98 GLU A O 1
ATOM 786 N N . PHE A 1 99 ? -13.461 -3.120 -0.392 1.00 41.41 99 PHE A N 1
ATOM 787 C CA . PHE A 1 99 ? -12.233 -3.732 -0.904 1.00 41.41 99 PHE A CA 1
ATOM 788 C C . PHE A 1 99 ? -11.343 -4.300 0.217 1.00 41.41 99 PHE A C 1
ATOM 790 O O . PHE A 1 99 ? -10.774 -5.382 0.078 1.00 41.41 99 PHE A O 1
ATOM 797 N N . THR A 1 100 ? -11.247 -3.605 1.355 1.00 43.94 100 THR A N 1
ATOM 798 C CA . THR A 1 100 ? -10.434 -4.030 2.506 1.00 43.94 100 THR A CA 1
ATOM 799 C C . THR A 1 100 ? -11.144 -5.066 3.372 1.00 43.94 100 THR A C 1
ATOM 801 O O . THR A 1 100 ? -10.495 -6.004 3.835 1.00 43.94 100 THR A O 1
ATOM 804 N N . VAL A 1 101 ? -12.468 -4.959 3.539 1.00 48.03 101 VAL A N 1
ATOM 805 C CA . VAL A 1 101 ? -13.267 -5.981 4.240 1.00 48.03 101 VAL A CA 1
ATOM 806 C C . VAL A 1 101 ? -13.297 -7.273 3.441 1.00 48.03 101 VAL A C 1
ATOM 808 O O . VAL A 1 101 ? -12.979 -8.315 3.997 1.00 48.03 101 VAL A O 1
ATOM 811 N N . THR A 1 102 ? -13.563 -7.225 2.134 1.00 41.66 102 THR A N 1
ATOM 812 C CA . THR A 1 102 ? -13.575 -8.430 1.288 1.00 41.66 102 THR A CA 1
ATOM 813 C C . THR A 1 102 ? -12.214 -9.121 1.282 1.00 41.66 102 THR A C 1
ATOM 815 O O . THR A 1 102 ? -12.148 -10.343 1.402 1.00 41.66 102 THR A O 1
ATOM 818 N N . ALA A 1 103 ? -11.115 -8.359 1.237 1.00 46.38 103 ALA A N 1
ATOM 819 C CA . ALA A 1 103 ? -9.771 -8.923 1.338 1.00 46.38 103 ALA A CA 1
ATOM 820 C C . ALA A 1 103 ? -9.510 -9.590 2.703 1.00 46.38 103 ALA A C 1
ATOM 822 O O . ALA A 1 103 ? -8.920 -10.671 2.755 1.00 46.38 103 ALA A O 1
ATOM 823 N N . ASN A 1 104 ? -9.975 -8.989 3.803 1.00 38.47 104 ASN A N 1
ATOM 824 C CA . ASN A 1 104 ? -9.815 -9.545 5.148 1.00 38.47 104 ASN A CA 1
ATOM 825 C C . ASN A 1 104 ? -10.716 -10.773 5.390 1.00 38.47 104 ASN A C 1
ATOM 827 O O . ASN A 1 104 ? -10.272 -11.757 5.979 1.00 38.47 104 ASN A O 1
ATOM 831 N N . THR A 1 105 ? -11.955 -10.770 4.900 1.00 44.97 105 THR A N 1
ATOM 832 C CA . THR A 1 105 ? -12.887 -11.905 5.006 1.00 44.97 105 THR A CA 1
ATOM 833 C C . THR A 1 105 ? -12.448 -13.073 4.119 1.00 44.97 105 THR A C 1
ATOM 835 O O . THR A 1 105 ? -12.479 -14.225 4.551 1.00 44.97 105 THR A O 1
ATOM 838 N N . TYR A 1 106 ? -11.942 -12.801 2.911 1.00 42.56 106 TYR A N 1
ATOM 839 C CA . TYR A 1 106 ? -11.334 -13.822 2.051 1.00 42.56 106 TYR A CA 1
ATOM 840 C C . TYR A 1 106 ? -10.086 -14.450 2.691 1.00 42.56 106 TYR A C 1
ATOM 842 O O . TYR A 1 106 ? -9.882 -15.658 2.603 1.00 42.56 106 TYR A O 1
ATOM 850 N N . TYR A 1 107 ? -9.259 -13.657 3.379 1.00 39.47 107 TYR A N 1
ATOM 851 C CA 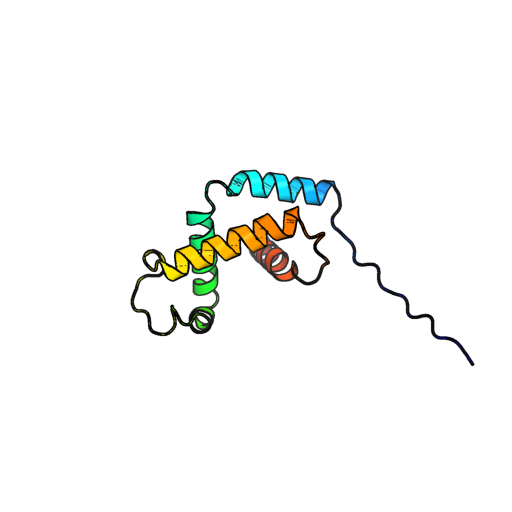. TYR A 1 107 ? -8.079 -14.175 4.074 1.00 39.47 107 TYR A CA 1
ATOM 852 C C . TYR A 1 107 ? -8.439 -15.035 5.299 1.00 39.47 107 TYR A C 1
ATOM 854 O O . TYR A 1 107 ? -7.831 -16.083 5.509 1.00 39.47 107 TYR A O 1
ATOM 862 N N . ASN A 1 108 ? -9.441 -14.637 6.089 1.00 40.47 108 ASN A N 1
ATOM 863 C CA . ASN A 1 108 ? -9.835 -15.369 7.301 1.00 40.47 108 ASN A CA 1
ATOM 864 C C . ASN A 1 108 ? -10.735 -16.591 7.041 1.00 40.47 108 ASN A C 1
ATOM 866 O O . ASN A 1 108 ? -10.792 -17.468 7.890 1.00 40.47 108 ASN A O 1
ATOM 870 N N . SER A 1 109 ? -11.390 -16.690 5.880 1.00 40.84 109 SER A N 1
ATOM 871 C CA . SER A 1 109 ? -12.198 -17.865 5.484 1.00 40.84 109 SER A CA 1
ATOM 872 C C . SER A 1 109 ? -11.380 -19.032 4.910 1.00 40.84 109 SER A C 1
ATOM 874 O O . SER A 1 109 ? -11.937 -20.068 4.558 1.00 40.84 109 SER A O 1
ATOM 876 N N . ARG A 1 110 ? -10.058 -18.861 4.782 1.00 43.78 110 ARG A N 1
ATOM 877 C CA . ARG A 1 110 ? -9.108 -19.861 4.258 1.00 43.78 110 ARG A CA 1
ATOM 878 C C . ARG A 1 110 ? -8.209 -20.472 5.341 1.00 43.78 110 ARG A C 1
ATOM 880 O O . ARG A 1 110 ? -7.282 -21.205 4.999 1.00 43.78 110 ARG A O 1
ATOM 887 N N . LYS A 1 111 ? -8.466 -20.154 6.611 1.00 42.59 111 LYS A N 1
ATOM 888 C CA . LYS A 1 111 ? -7.999 -20.919 7.774 1.00 42.59 111 LYS A CA 1
ATOM 889 C C . LYS A 1 111 ? -9.098 -21.871 8.213 1.00 42.59 111 LYS A C 1
ATOM 891 O O . LYS A 1 111 ? -8.726 -22.963 8.685 1.00 42.59 111 LYS A O 1
#

Solvent-accessible surface area (backbone atoms only — not comparable to full-atom values): 6843 Å² total; per-residue (Å²): 137,86,82,83,80,79,82,75,80,75,78,79,64,80,49,73,69,55,49,50,51,50,52,54,53,46,68,74,44,60,90,48,38,64,64,51,21,47,52,50,53,50,50,49,39,72,78,38,57,71,59,43,60,78,36,80,86,45,57,84,50,89,62,54,74,94,71,31,65,69,54,49,55,49,28,35,49,51,43,48,44,67,64,48,44,42,70,74,74,51,80,65,72,73,83,78,53,58,68,59,49,51,53,51,52,58,58,62,73,73,113

Foldseek 3Di:
DDDPDDPDPDQDFDDPVRLVVLVVVCVVCVVVQQVVLLVVVVVVCVVPVVVLCVDPQRNPDPDPSVRRPVNSVVSSCCSCCVSPVCSPPPSDGDDPCCVVVVVVCVVVVVD

Nearest PDB structures (foldseek):
  2oif-assembly1_F  TM=7.700E-01  e=2.009E-05  Hordeum vulgare
  3zhw-ass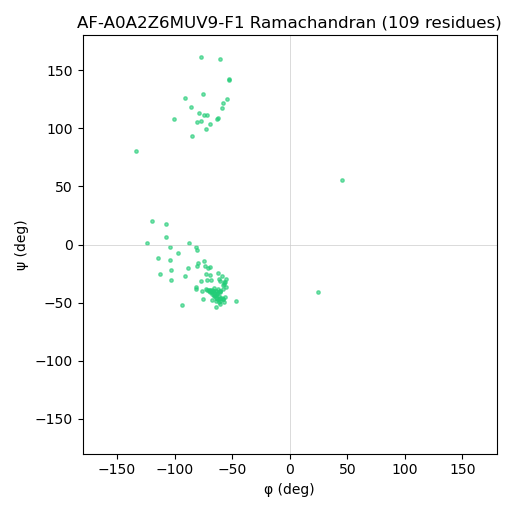embly2_B  TM=6.222E-01  e=6.818E-05  Arabidopsis thaliana
  2gnw-assembly1_B  TM=5.980E-01  e=6.433E-05  Oryza sativa
  2fam-assembly1_A  TM=6.997E-01  e=2.221E-01  Aplysia limacina
  5mba-assembly1_A  TM=6.929E-01  e=2.354E-01  Aplysia limacina

Organism: Trifolium subterraneum (NCBI:txid3900)